Protein AF-A0A7C3F6B9-F1 (afdb_monomer_lite)

Secondary structure (DSSP, 8-state):
---------S----GGGEEEEEE-SSSPEEEEETTEEEEE-TT-EEEEEGGGGGSHHHHHHHHTTSEEEEE------

Sequence (77 aa):
MPFRKSIGPTWKPDPKDIIIVTNTSGENLALHLPTGRMRLEAGRSRMMMANTLELPEVKGLLEAGKITWKLLKDSRR

pLDDT: mean 82.57, std 12.6, range [42.53, 94.12]

Radius of gyration: 16.08 Å; chains: 1; bounding box: 42×43×27 Å

Structure (mmCIF, N/CA/C/O backbone):
data_AF-A0A7C3F6B9-F1
#
_entry.id   AF-A0A7C3F6B9-F1
#
loop_
_atom_site.group_PDB
_atom_site.id
_atom_site.type_symbol
_atom_site.label_atom_id
_atom_site.label_alt_id
_atom_site.label_comp_id
_atom_site.label_asym_id
_atom_site.label_entity_id
_atom_site.label_seq_id
_atom_site.pdbx_PDB_ins_code
_atom_site.Cartn_x
_atom_site.Cartn_y
_atom_site.Cartn_z
_atom_site.occupancy
_atom_site.B_iso_or_equiv
_atom_site.auth_seq_id
_atom_site.auth_comp_id
_atom_site.auth_asym_id
_atom_site.auth_atom_id
_atom_site.pdbx_PDB_model_num
ATOM 1 N N . MET A 1 1 ? 31.835 -34.448 -16.737 1.00 47.62 1 MET A N 1
ATOM 2 C CA . MET A 1 1 ? 30.459 -33.897 -16.760 1.00 47.62 1 MET A CA 1
ATOM 3 C C . MET A 1 1 ? 30.562 -32.379 -16.837 1.00 47.62 1 MET A C 1
ATOM 5 O O . MET A 1 1 ? 31.271 -31.831 -16.001 1.00 47.62 1 MET A O 1
ATOM 9 N N . PRO A 1 2 ? 29.964 -31.684 -17.820 1.00 63.06 2 PRO A N 1
ATOM 10 C CA . PRO A 1 2 ? 30.034 -30.228 -17.852 1.00 63.06 2 PRO A CA 1
ATOM 11 C C . PRO A 1 2 ? 29.063 -29.629 -16.826 1.00 63.06 2 PRO A C 1
ATOM 13 O O . PRO A 1 2 ? 27.904 -30.036 -16.734 1.00 63.06 2 PRO A O 1
ATOM 16 N N . PHE A 1 3 ? 29.543 -28.655 -16.054 1.00 58.25 3 PHE A N 1
ATOM 17 C CA . PHE A 1 3 ? 28.723 -27.857 -15.147 1.00 58.25 3 PHE A CA 1
ATOM 18 C C . PHE A 1 3 ? 27.692 -27.063 -15.958 1.00 58.25 3 PHE A C 1
ATOM 20 O O . PHE A 1 3 ? 28.041 -26.199 -16.765 1.00 58.25 3 PHE A O 1
ATOM 27 N N . ARG A 1 4 ? 26.404 -27.352 -15.750 1.00 62.22 4 ARG A N 1
ATOM 28 C CA . ARG A 1 4 ? 25.298 -26.584 -16.329 1.00 62.22 4 ARG A CA 1
ATOM 29 C C . ARG A 1 4 ? 25.322 -25.194 -15.687 1.00 62.22 4 ARG A C 1
ATOM 31 O O . ARG A 1 4 ? 24.994 -25.068 -14.511 1.00 62.22 4 ARG A O 1
ATOM 38 N N . LYS A 1 5 ? 25.741 -24.159 -16.428 1.00 62.56 5 LYS A N 1
ATOM 39 C CA . LYS A 1 5 ? 25.597 -22.759 -15.989 1.00 62.56 5 LYS A CA 1
ATOM 40 C C . LYS A 1 5 ? 24.132 -22.545 -15.608 1.00 62.56 5 LYS A C 1
ATOM 42 O O . LYS A 1 5 ? 23.258 -22.678 -16.464 1.00 62.56 5 LYS A O 1
ATOM 47 N N . SER A 1 6 ? 23.861 -22.247 -14.339 1.00 64.00 6 SER A N 1
ATOM 48 C CA . SER A 1 6 ? 22.545 -21.790 -13.914 1.00 64.00 6 SER A CA 1
ATOM 49 C C . SER A 1 6 ? 22.314 -20.427 -14.559 1.00 64.00 6 SER A C 1
ATOM 51 O O . SER A 1 6 ? 22.837 -19.400 -14.130 1.00 64.00 6 SER A O 1
ATOM 53 N N . ILE A 1 7 ? 21.574 -20.424 -15.665 1.00 67.06 7 ILE A N 1
ATOM 54 C CA . ILE A 1 7 ? 21.019 -19.198 -16.223 1.00 67.06 7 ILE A CA 1
ATOM 55 C C . ILE A 1 7 ? 20.049 -18.725 -15.143 1.00 67.06 7 ILE A C 1
ATOM 57 O O . ILE A 1 7 ? 19.036 -19.375 -14.892 1.00 67.06 7 ILE A O 1
ATOM 61 N N . GLY A 1 8 ? 20.433 -17.678 -14.408 1.00 66.31 8 GLY A N 1
ATOM 62 C CA . GLY A 1 8 ? 19.557 -17.059 -13.416 1.00 66.31 8 GLY A CA 1
ATOM 63 C C . GLY A 1 8 ? 18.206 -16.694 -14.044 1.00 66.31 8 GLY A C 1
ATOM 64 O O . GLY A 1 8 ? 18.098 -16.669 -15.271 1.00 66.31 8 GLY A O 1
ATOM 65 N N . PRO A 1 9 ? 17.172 -16.414 -13.236 1.00 68.69 9 PRO A N 1
ATOM 66 C CA . PRO A 1 9 ? 15.847 -16.110 -13.762 1.00 68.69 9 PRO A CA 1
ATOM 67 C C . PRO A 1 9 ? 15.933 -15.040 -14.859 1.00 68.69 9 PRO A C 1
ATOM 69 O O . PRO A 1 9 ? 16.595 -14.013 -14.691 1.00 68.69 9 PRO A O 1
ATOM 72 N N . THR A 1 10 ? 15.290 -15.314 -15.997 1.00 71.25 10 THR A N 1
ATOM 73 C CA . THR A 1 10 ? 15.284 -14.435 -17.179 1.00 71.25 10 THR A CA 1
ATOM 74 C C . THR A 1 10 ? 14.679 -13.066 -16.856 1.00 71.25 10 THR A C 1
ATOM 76 O O . THR A 1 10 ? 15.023 -12.067 -17.478 1.00 71.25 10 THR A O 1
ATOM 79 N N . TRP A 1 11 ? 13.816 -13.007 -15.840 1.00 69.62 11 TRP A N 1
ATOM 80 C CA . TRP A 1 11 ? 13.257 -11.778 -15.299 1.00 69.62 11 TRP A CA 1
ATOM 81 C C . TRP A 1 11 ? 14.109 -11.263 -14.130 1.00 69.62 11 TRP A C 1
ATOM 83 O O . TRP A 1 11 ? 14.233 -11.920 -13.094 1.00 69.62 11 TRP A O 1
ATOM 93 N N . LYS A 1 12 ? 14.695 -10.076 -14.313 1.00 70.00 12 LYS A N 1
ATOM 94 C CA . LYS A 1 12 ? 15.434 -9.315 -13.296 1.00 70.00 12 LYS A CA 1
ATOM 95 C C . LYS A 1 12 ? 14.753 -7.953 -13.124 1.00 70.00 12 LYS A C 1
ATOM 97 O O . LYS A 1 12 ? 15.198 -6.995 -13.752 1.00 70.00 12 LYS A O 1
ATOM 102 N N . PRO A 1 13 ? 13.645 -7.871 -12.372 1.00 69.69 13 PRO A N 1
ATOM 103 C CA . PRO A 1 13 ? 13.051 -6.577 -12.064 1.00 69.69 13 PRO A CA 1
ATOM 104 C C . PRO A 1 13 ? 14.054 -5.753 -11.253 1.00 69.69 13 PRO A C 1
ATOM 106 O O . PRO A 1 13 ? 14.764 -6.314 -10.410 1.00 69.69 13 PRO A O 1
ATOM 109 N N . ASP A 1 14 ? 14.131 -4.447 -11.510 1.00 76.75 14 ASP A N 1
ATOM 110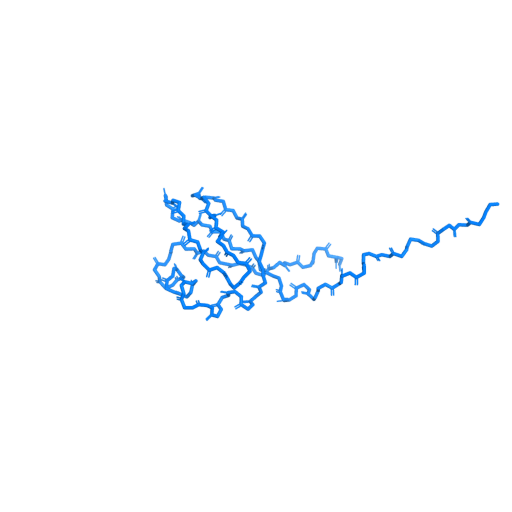 C CA . ASP A 1 14 ? 14.881 -3.565 -10.623 1.00 76.75 14 ASP A CA 1
ATOM 111 C C . ASP A 1 14 ? 14.183 -3.604 -9.250 1.00 76.75 14 ASP A C 1
ATOM 113 O O . ASP A 1 14 ? 12.962 -3.430 -9.181 1.00 76.75 14 ASP A O 1
ATOM 117 N N . PRO A 1 15 ? 14.898 -3.870 -8.144 1.00 70.94 15 PRO A N 1
ATOM 118 C CA . PRO A 1 15 ? 14.298 -3.874 -6.813 1.00 70.94 15 PRO A CA 1
ATOM 119 C C . PRO A 1 15 ? 13.574 -2.564 -6.475 1.00 70.94 15 PRO A C 1
ATOM 121 O O . PRO A 1 15 ? 12.634 -2.570 -5.683 1.00 70.94 15 PRO A O 1
ATOM 124 N N . LYS A 1 16 ? 13.976 -1.447 -7.098 1.00 76.62 16 LYS A N 1
ATOM 125 C CA . LYS A 1 16 ? 13.329 -0.136 -6.949 1.00 76.62 16 LYS A CA 1
ATOM 126 C C . LYS A 1 16 ? 11.932 -0.087 -7.565 1.00 76.62 16 LYS A C 1
ATOM 128 O O . LYS A 1 16 ? 11.108 0.703 -7.114 1.00 76.62 16 LYS A O 1
ATOM 133 N N . ASP A 1 17 ? 11.651 -0.951 -8.535 1.00 84.62 17 ASP A N 1
ATOM 134 C CA . ASP A 1 17 ? 10.344 -1.052 -9.185 1.00 84.62 17 ASP A CA 1
ATOM 135 C C . ASP A 1 17 ? 9.376 -1.956 -8.418 1.00 84.62 17 ASP A C 1
ATOM 137 O O . ASP A 1 17 ? 8.230 -2.132 -8.833 1.00 84.62 17 ASP A O 1
ATOM 141 N N . ILE A 1 18 ? 9.805 -2.538 -7.295 1.00 87.62 18 ILE A N 1
ATOM 142 C CA . ILE A 1 18 ? 8.996 -3.457 -6.506 1.00 87.62 18 ILE A CA 1
ATOM 143 C C . ILE A 1 18 ? 8.667 -2.842 -5.150 1.00 87.62 18 ILE A C 1
ATOM 145 O O . ILE A 1 18 ? 9.528 -2.406 -4.385 1.00 87.62 18 ILE A O 1
ATOM 149 N N . ILE A 1 19 ? 7.387 -2.903 -4.806 1.00 90.81 19 ILE A N 1
ATOM 150 C CA . ILE A 1 19 ? 6.863 -2.477 -3.517 1.00 90.81 19 ILE A CA 1
ATOM 151 C C . ILE A 1 19 ? 6.111 -3.613 -2.833 1.00 90.81 19 ILE A C 1
ATOM 153 O O . ILE A 1 19 ? 5.564 -4.517 -3.461 1.00 90.81 19 ILE A O 1
ATOM 157 N N . ILE A 1 20 ? 6.045 -3.533 -1.514 1.00 91.88 20 ILE A N 1
ATOM 158 C CA . ILE A 1 20 ? 5.161 -4.327 -0.677 1.00 91.88 20 ILE A CA 1
ATOM 159 C C . ILE A 1 20 ? 4.044 -3.406 -0.217 1.00 91.88 20 ILE A C 1
ATOM 161 O O . ILE A 1 20 ? 4.295 -2.446 0.510 1.00 91.88 20 ILE A O 1
ATOM 165 N N . VAL A 1 21 ? 2.816 -3.718 -0.607 1.00 92.12 21 VAL A N 1
ATOM 166 C CA . VAL A 1 21 ? 1.619 -3.029 -0.127 1.00 92.12 21 VAL A CA 1
ATOM 167 C C . VAL A 1 21 ? 0.961 -3.882 0.939 1.00 92.12 21 VAL A C 1
ATOM 169 O O . VAL A 1 21 ? 0.707 -5.064 0.727 1.00 92.12 21 VAL A O 1
ATOM 172 N N . THR A 1 22 ? 0.704 -3.282 2.092 1.00 93.75 22 THR A N 1
ATOM 173 C CA . THR A 1 22 ? 0.067 -3.911 3.245 1.00 93.75 22 THR A CA 1
ATOM 174 C C . THR A 1 22 ? -1.292 -3.286 3.463 1.00 93.75 22 THR A C 1
ATOM 176 O O . THR A 1 22 ? -1.402 -2.065 3.555 1.00 93.75 22 THR A O 1
ATOM 179 N N . ASN A 1 23 ? -2.316 -4.124 3.573 1.00 94.12 23 ASN A N 1
ATOM 180 C CA . ASN A 1 23 ? -3.623 -3.685 4.022 1.00 94.12 23 ASN A CA 1
ATOM 181 C C . ASN A 1 23 ? -3.592 -3.488 5.535 1.00 94.12 23 ASN A C 1
ATOM 183 O O . ASN A 1 23 ? -3.464 -4.445 6.297 1.00 94.12 23 ASN A O 1
ATOM 187 N N . THR A 1 24 ? -3.675 -2.229 5.945 1.00 91.81 24 THR A N 1
ATOM 188 C CA . THR A 1 24 ? -3.736 -1.810 7.347 1.00 91.81 24 THR A CA 1
ATOM 189 C C . THR A 1 24 ? -5.169 -1.615 7.824 1.00 91.81 24 THR A C 1
ATOM 191 O O . THR A 1 24 ? -5.390 -1.423 9.016 1.00 91.81 24 THR A O 1
ATOM 194 N N . SER A 1 25 ? -6.146 -1.685 6.919 1.00 87.81 25 SER A N 1
ATOM 195 C CA . SER A 1 25 ? -7.557 -1.700 7.276 1.00 87.81 25 SER A CA 1
ATOM 196 C C . SER A 1 25 ? -7.980 -3.061 7.842 1.00 87.81 25 SER A C 1
ATOM 198 O O . SER A 1 25 ? -7.402 -4.104 7.528 1.00 87.81 25 SER A O 1
ATOM 200 N N . GLY A 1 26 ? -9.028 -3.049 8.667 1.00 89.06 26 GLY A N 1
ATOM 201 C CA . GLY A 1 26 ? -9.677 -4.259 9.183 1.00 89.06 26 GLY A CA 1
ATOM 202 C C . GLY A 1 26 ? -10.603 -4.948 8.174 1.00 89.06 26 GLY A C 1
ATOM 203 O O . GLY A 1 26 ? -11.320 -5.872 8.545 1.00 89.06 26 GLY A O 1
ATOM 204 N N . GLU A 1 27 ? -10.619 -4.502 6.915 1.00 92.38 27 GLU A N 1
ATOM 205 C CA . GLU A 1 27 ? -11.547 -4.958 5.881 1.00 92.38 27 GLU A CA 1
ATOM 206 C C . GLU A 1 27 ? -10.800 -5.575 4.695 1.00 92.38 27 GLU A C 1
ATOM 208 O O . GLU A 1 27 ? -9.642 -5.261 4.422 1.00 92.38 27 GLU A O 1
ATOM 213 N N . ASN A 1 28 ? -11.476 -6.442 3.943 1.00 91.38 28 ASN A N 1
ATOM 214 C CA . ASN A 1 28 ? -10.924 -6.993 2.710 1.00 91.38 28 ASN A CA 1
ATOM 215 C C . ASN A 1 28 ? -11.033 -5.970 1.577 1.00 91.38 28 ASN A C 1
ATOM 217 O O . ASN A 1 28 ? -12.131 -5.534 1.238 1.00 91.38 28 ASN A O 1
ATOM 221 N N . LEU A 1 29 ? -9.905 -5.643 0.950 1.00 90.50 29 LEU A N 1
ATOM 222 C CA . LEU A 1 29 ? -9.857 -4.703 -0.165 1.00 90.50 29 LEU A CA 1
ATOM 223 C C . LEU A 1 29 ? -9.865 -5.461 -1.492 1.00 90.50 29 LEU A C 1
ATOM 225 O O . LEU A 1 29 ? -9.116 -6.423 -1.679 1.00 90.50 29 LEU A O 1
ATOM 229 N N . ALA A 1 30 ? -10.711 -5.027 -2.420 1.00 91.12 30 ALA A N 1
ATOM 230 C CA . ALA A 1 30 ? -10.707 -5.487 -3.802 1.00 91.12 30 ALA A CA 1
ATOM 231 C C . ALA A 1 30 ? -10.068 -4.402 -4.669 1.00 91.12 30 ALA A C 1
ATOM 233 O O . ALA A 1 30 ? -10.578 -3.290 -4.728 1.00 91.12 30 ALA A O 1
ATOM 234 N N . LEU A 1 31 ? -8.950 -4.750 -5.300 1.00 88.00 31 LEU A N 1
ATOM 235 C CA . LEU A 1 31 ? -8.173 -3.893 -6.179 1.00 88.00 31 LEU A CA 1
ATOM 236 C C . LEU A 1 31 ? -8.421 -4.273 -7.642 1.00 88.00 31 LEU A C 1
ATOM 238 O O . LEU A 1 31 ? -8.261 -5.437 -8.023 1.00 88.00 31 LEU A O 1
ATOM 242 N N . HIS A 1 32 ? -8.768 -3.299 -8.470 1.00 88.06 32 HIS A N 1
ATOM 243 C CA . HIS A 1 32 ? -8.862 -3.418 -9.919 1.00 88.06 32 HIS A CA 1
ATOM 244 C C . HIS A 1 32 ? -7.534 -3.001 -10.549 1.00 88.06 32 HIS A C 1
ATOM 246 O O . HIS A 1 32 ? -7.290 -1.831 -10.839 1.00 88.06 32 HIS A O 1
ATOM 252 N N . LEU A 1 33 ? -6.655 -3.979 -10.759 1.00 85.75 33 LEU A N 1
ATOM 253 C CA . LEU A 1 33 ? -5.393 -3.768 -11.456 1.00 85.75 33 LEU A CA 1
ATOM 254 C C . LEU A 1 33 ? -5.599 -3.938 -12.971 1.00 85.75 33 LEU A C 1
ATOM 256 O O . LEU A 1 33 ? -6.468 -4.709 -13.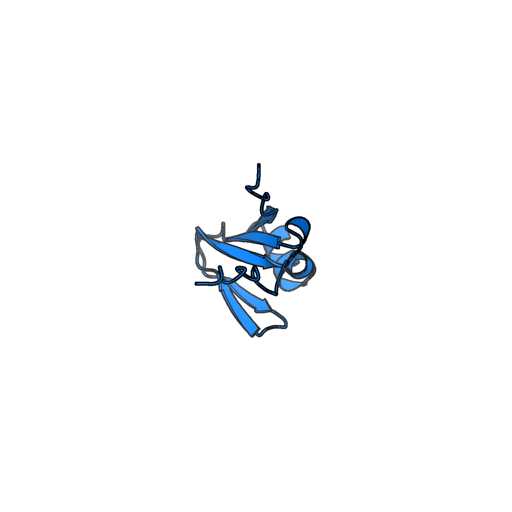390 1.00 85.75 33 LEU A O 1
ATOM 260 N N . PRO A 1 34 ? -4.757 -3.316 -13.817 1.00 81.81 34 PRO A N 1
ATOM 261 C CA . PRO A 1 34 ? -4.767 -3.562 -15.263 1.00 81.81 34 PRO A CA 1
ATOM 262 C C . PRO A 1 34 ? -4.565 -5.040 -15.625 1.00 81.81 34 PRO A C 1
ATOM 264 O O . PRO A 1 34 ? -5.032 -5.508 -16.657 1.00 81.81 34 PRO A O 1
ATOM 267 N N . THR A 1 35 ? -3.876 -5.787 -14.760 1.00 82.50 35 THR A N 1
ATOM 268 C CA . THR A 1 35 ? -3.621 -7.225 -14.899 1.00 82.50 35 THR A CA 1
ATOM 269 C C . THR A 1 35 ? -4.771 -8.101 -14.396 1.00 82.50 35 THR A C 1
ATOM 271 O O . THR A 1 35 ? -4.733 -9.316 -14.582 1.00 82.50 35 THR A O 1
ATOM 274 N N . GLY A 1 36 ? -5.790 -7.513 -13.762 1.00 87.38 36 GLY A N 1
ATOM 275 C CA . GLY A 1 36 ? -6.960 -8.213 -13.246 1.00 87.38 36 GLY A CA 1
ATOM 276 C C . GLY A 1 36 ? -7.383 -7.763 -11.848 1.00 87.38 36 GLY A C 1
ATOM 277 O O . GLY A 1 36 ? -6.841 -6.833 -11.253 1.00 87.38 36 GLY A O 1
ATOM 278 N N . ARG A 1 37 ? -8.383 -8.453 -11.296 1.00 89.06 37 ARG A N 1
ATOM 279 C CA . ARG A 1 37 ? -8.868 -8.196 -9.936 1.00 89.06 37 ARG A CA 1
ATOM 280 C C . ARG A 1 37 ? -7.989 -8.903 -8.916 1.00 89.06 37 ARG A C 1
ATOM 282 O O . ARG A 1 37 ? -7.812 -10.117 -8.986 1.00 89.06 37 ARG A O 1
ATOM 289 N N . MET A 1 38 ? -7.502 -8.161 -7.930 1.00 89.62 38 MET A N 1
ATOM 290 C CA . MET A 1 38 ? -6.730 -8.697 -6.817 1.00 89.62 38 MET A CA 1
ATOM 291 C C . MET A 1 38 ? -7.430 -8.394 -5.496 1.00 89.62 38 MET A C 1
ATOM 293 O O . MET A 1 38 ? -7.803 -7.260 -5.228 1.00 89.62 38 MET A O 1
ATOM 297 N N . ARG A 1 39 ? -7.569 -9.399 -4.630 1.00 90.50 39 ARG A N 1
ATOM 298 C CA . ARG A 1 39 ? -7.999 -9.185 -3.244 1.00 90.50 39 ARG A CA 1
ATOM 299 C C . ARG A 1 39 ? -6.786 -9.056 -2.331 1.00 90.50 39 ARG A C 1
ATOM 301 O O . ARG A 1 39 ? -5.877 -9.888 -2.388 1.00 90.50 39 ARG A O 1
ATOM 308 N N . LEU A 1 40 ? -6.802 -8.034 -1.484 1.00 91.31 40 LEU A N 1
ATOM 309 C CA . LEU A 1 40 ? -5.846 -7.827 -0.409 1.00 91.31 40 LEU A CA 1
ATOM 310 C C . LEU A 1 40 ? -6.592 -7.929 0.921 1.00 91.31 40 LEU A C 1
ATOM 312 O O . LEU A 1 40 ? -7.315 -7.018 1.322 1.00 91.31 40 LEU A O 1
ATOM 316 N N . GLU A 1 41 ? -6.462 -9.078 1.575 1.00 92.62 41 GLU A N 1
ATOM 317 C CA . GLU A 1 41 ? -7.153 -9.335 2.839 1.00 92.62 41 GLU A CA 1
ATOM 318 C C . GLU A 1 41 ? -6.624 -8.451 3.972 1.00 92.62 41 GLU A C 1
ATOM 320 O O . GLU A 1 41 ? -5.486 -7.975 3.917 1.00 92.62 41 GLU A O 1
ATOM 325 N N . ALA A 1 42 ? -7.454 -8.236 4.992 1.00 92.44 42 ALA A N 1
ATOM 326 C CA . ALA A 1 42 ? -7.101 -7.440 6.164 1.00 92.44 42 ALA A CA 1
ATOM 327 C C . ALA A 1 42 ? -5.792 -7.934 6.807 1.00 92.44 42 ALA A C 1
ATOM 329 O O . ALA A 1 42 ? -5.597 -9.134 7.020 1.00 92.44 42 ALA A O 1
ATOM 330 N N . GLY A 1 43 ? -4.866 -7.013 7.080 1.00 91.19 43 GLY A N 1
ATOM 331 C CA . GLY A 1 43 ? -3.563 -7.325 7.674 1.00 91.19 43 GLY A CA 1
ATOM 332 C C . GLY A 1 43 ? -2.586 -8.079 6.761 1.00 91.19 43 GLY A C 1
ATOM 333 O O . GLY A 1 43 ? -1.493 -8.431 7.205 1.00 91.19 43 GLY A O 1
ATOM 334 N N . ARG A 1 44 ? -2.937 -8.357 5.496 1.00 92.31 44 ARG A N 1
ATOM 335 C CA . ARG A 1 44 ? -2.041 -9.037 4.548 1.00 92.31 44 ARG A CA 1
ATOM 336 C C . ARG A 1 44 ? -1.231 -8.052 3.720 1.00 92.31 44 ARG A C 1
ATOM 338 O O . ARG A 1 44 ? -1.668 -6.946 3.402 1.00 92.31 44 ARG A O 1
ATOM 345 N N . SER A 1 45 ? -0.057 -8.520 3.307 1.00 92.06 45 SER A N 1
ATOM 346 C CA . SER A 1 45 ? 0.841 -7.806 2.406 1.00 92.06 45 SER A CA 1
ATOM 347 C C . SER A 1 45 ? 0.954 -8.521 1.062 1.00 92.06 45 SER A C 1
ATOM 349 O O . SER A 1 45 ? 0.967 -9.751 0.996 1.00 92.06 45 SER A O 1
ATOM 351 N N . ARG A 1 46 ? 1.071 -7.751 -0.019 1.00 90.62 46 ARG A N 1
ATOM 352 C CA . ARG A 1 46 ? 1.320 -8.233 -1.381 1.00 90.62 46 ARG A CA 1
ATOM 353 C C . ARG A 1 46 ? 2.487 -7.482 -1.994 1.00 90.62 46 ARG A C 1
ATOM 355 O O . ARG A 1 46 ? 2.595 -6.267 -1.857 1.00 90.62 46 ARG A O 1
ATOM 362 N N . MET A 1 47 ? 3.326 -8.221 -2.707 1.00 89.31 47 MET A N 1
ATOM 363 C CA . MET A 1 47 ? 4.343 -7.647 -3.576 1.00 89.31 47 MET A CA 1
ATOM 364 C C . MET A 1 47 ? 3.689 -7.204 -4.885 1.00 89.31 47 MET A C 1
ATOM 366 O O . MET A 1 47 ? 2.966 -7.983 -5.508 1.00 89.31 47 MET A O 1
ATOM 370 N N . MET A 1 48 ? 3.925 -5.956 -5.270 1.00 88.38 48 MET A N 1
ATOM 371 C CA . MET A 1 48 ? 3.385 -5.325 -6.470 1.00 88.38 48 MET A CA 1
ATOM 372 C C . MET A 1 48 ? 4.446 -4.445 -7.130 1.00 88.38 48 MET A C 1
ATOM 374 O O . MET A 1 48 ? 5.485 -4.154 -6.540 1.00 88.38 48 MET A O 1
ATOM 378 N N . MET A 1 49 ? 4.177 -4.029 -8.363 1.00 88.50 49 MET A N 1
ATOM 379 C CA . MET A 1 49 ? 5.018 -3.071 -9.076 1.00 88.50 49 MET A CA 1
ATOM 380 C C . MET A 1 49 ? 4.781 -1.655 -8.536 1.00 88.50 49 MET A C 1
ATOM 382 O O . MET A 1 49 ? 3.657 -1.307 -8.178 1.00 88.50 49 MET A O 1
ATOM 386 N N . ALA A 1 50 ? 5.816 -0.819 -8.510 1.00 87.88 50 ALA A N 1
ATOM 387 C CA . ALA A 1 50 ? 5.744 0.553 -8.011 1.00 87.88 50 ALA A CA 1
ATOM 388 C C . ALA A 1 50 ? 4.717 1.407 -8.778 1.00 87.88 50 ALA A C 1
ATOM 390 O O . ALA A 1 50 ? 3.991 2.187 -8.162 1.00 87.88 50 ALA A O 1
ATOM 391 N N . ASN A 1 51 ? 4.562 1.173 -10.088 1.00 87.56 51 ASN A N 1
ATOM 392 C CA . ASN A 1 51 ? 3.548 1.824 -10.930 1.00 87.56 51 ASN A CA 1
ATOM 393 C C . ASN A 1 51 ? 2.099 1.582 -10.458 1.00 87.56 51 ASN A C 1
ATOM 395 O O . ASN A 1 51 ? 1.185 2.321 -10.809 1.00 87.56 51 ASN A O 1
ATOM 399 N N . THR A 1 52 ? 1.866 0.565 -9.622 1.00 86.94 52 THR A N 1
ATOM 400 C CA . THR A 1 52 ? 0.543 0.270 -9.062 1.00 86.94 52 THR A CA 1
ATOM 401 C C . THR A 1 52 ? 0.087 1.376 -8.107 1.00 86.94 52 THR A C 1
ATOM 403 O O . THR A 1 52 ? -1.111 1.604 -7.971 1.00 86.94 52 THR A O 1
ATOM 406 N N . LEU A 1 53 ? 1.021 2.124 -7.505 1.00 87.56 53 LEU A N 1
ATOM 407 C CA . LEU A 1 53 ? 0.724 3.308 -6.686 1.00 87.56 53 LEU A C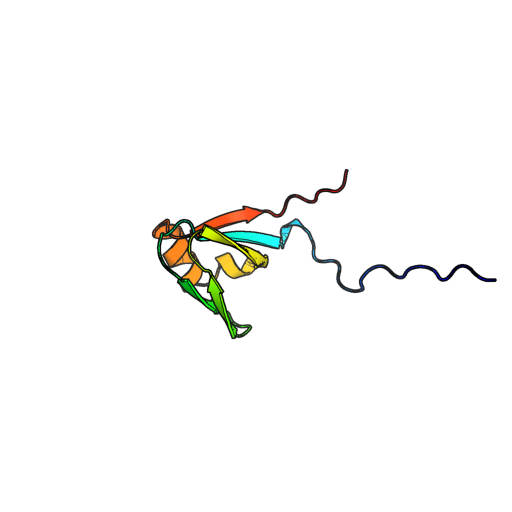A 1
ATOM 408 C C . LEU A 1 53 ? 0.160 4.469 -7.502 1.00 87.56 53 LEU A C 1
ATOM 410 O O . LEU A 1 53 ? -0.403 5.396 -6.930 1.00 87.56 53 LEU A O 1
ATOM 414 N N . GLU A 1 54 ? 0.323 4.455 -8.823 1.00 87.75 54 GLU A N 1
ATOM 415 C CA . GLU A 1 54 ? -0.181 5.519 -9.686 1.00 87.75 54 GLU A CA 1
ATOM 416 C C . GLU A 1 54 ? -1.665 5.347 -10.009 1.00 87.75 54 GLU A C 1
ATOM 418 O O . GLU A 1 54 ? -2.315 6.327 -10.387 1.00 87.75 54 GLU A O 1
ATOM 423 N N . LEU A 1 55 ? -2.204 4.137 -9.805 1.00 89.56 55 LEU A N 1
ATOM 424 C CA . LEU A 1 55 ? -3.604 3.819 -10.050 1.00 89.56 55 LEU A CA 1
ATOM 425 C C . LEU A 1 55 ? -4.513 4.632 -9.114 1.00 89.56 55 LEU A C 1
ATOM 427 O O . LEU A 1 55 ? -4.274 4.662 -7.904 1.00 89.56 55 LEU A O 1
ATOM 431 N N . PRO A 1 56 ? -5.594 5.238 -9.637 1.00 89.38 56 PRO A N 1
ATOM 432 C CA . PRO A 1 56 ? -6.471 6.104 -8.851 1.00 89.38 56 PRO A CA 1
ATOM 433 C C . PRO A 1 56 ? -7.114 5.377 -7.662 1.00 89.38 56 PRO A C 1
ATOM 435 O O . PRO A 1 56 ? -7.245 5.955 -6.588 1.00 89.38 56 PRO A O 1
ATOM 438 N N . GLU A 1 57 ? -7.448 4.0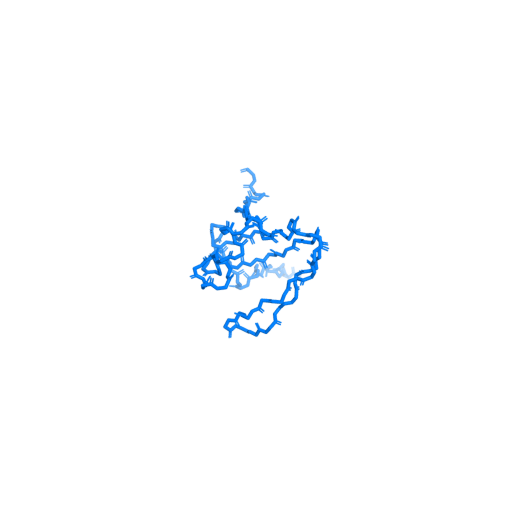93 -7.814 1.00 87.62 57 GLU A N 1
ATOM 439 C CA . GLU A 1 57 ? -8.029 3.284 -6.735 1.00 87.62 57 GLU A CA 1
ATOM 440 C C . GLU A 1 57 ? -7.0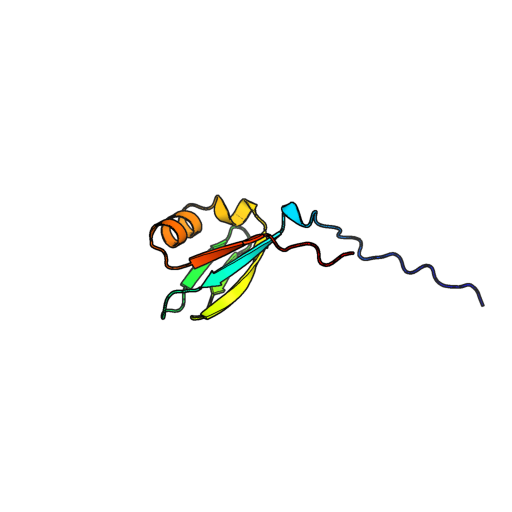26 3.046 -5.591 1.00 87.62 57 GLU A C 1
ATOM 442 O O . GLU A 1 57 ? -7.367 3.162 -4.416 1.00 87.62 57 GLU A O 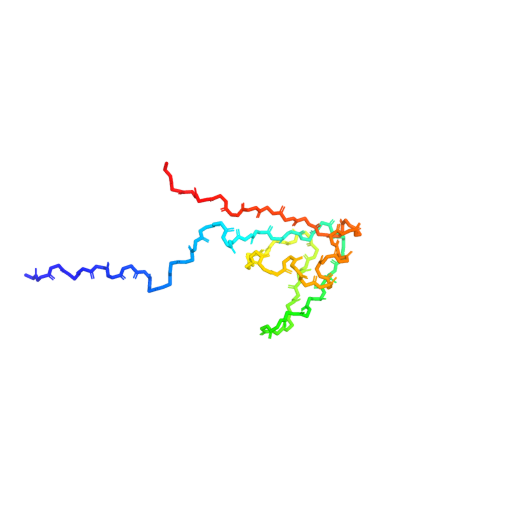1
ATOM 447 N N . VAL A 1 58 ? -5.758 2.788 -5.927 1.00 88.81 58 VAL A N 1
ATOM 448 C CA . VAL A 1 58 ? -4.683 2.585 -4.944 1.00 88.81 58 VAL A CA 1
ATOM 449 C C . VAL A 1 58 ? -4.332 3.903 -4.254 1.00 88.81 58 VAL A C 1
ATOM 451 O O . VAL A 1 58 ? -4.163 3.918 -3.036 1.00 88.81 58 VAL A O 1
ATOM 454 N N . LYS A 1 59 ? -4.286 5.018 -4.997 1.00 91.25 59 LYS A N 1
ATOM 455 C CA . LYS A 1 59 ? -4.104 6.363 -4.425 1.00 91.25 59 LYS A CA 1
ATOM 456 C C . LYS A 1 59 ? -5.199 6.707 -3.427 1.00 91.25 59 LYS A C 1
ATOM 458 O O . LYS A 1 59 ? -4.875 7.050 -2.297 1.00 91.25 59 LYS A O 1
ATOM 463 N N . GLY A 1 60 ? -6.466 6.505 -3.788 1.00 91.06 60 GLY A N 1
ATOM 464 C CA . GLY A 1 60 ? -7.578 6.765 -2.875 1.00 91.06 60 GLY A CA 1
ATOM 465 C C . GLY A 1 60 ? -7.492 5.935 -1.589 1.00 91.06 60 GLY A C 1
ATOM 466 O O . GLY A 1 60 ? -7.760 6.439 -0.501 1.00 91.06 60 GLY A O 1
ATOM 467 N N . LEU A 1 61 ? -7.049 4.676 -1.679 1.00 90.31 61 LEU A N 1
ATOM 468 C CA . LEU A 1 61 ? -6.840 3.823 -0.503 1.00 90.31 61 LEU A CA 1
ATOM 469 C C . LEU A 1 61 ? -5.643 4.256 0.358 1.00 90.31 61 LEU A C 1
ATOM 471 O O . LEU A 1 61 ? -5.676 4.064 1.577 1.00 90.31 61 LEU A O 1
ATOM 475 N N . LEU A 1 62 ? -4.601 4.823 -0.254 1.00 90.94 62 LEU A N 1
ATOM 476 C CA . LEU A 1 62 ? -3.450 5.397 0.448 1.00 90.94 62 LEU A CA 1
ATOM 477 C C . LEU A 1 62 ? -3.817 6.678 1.182 1.00 90.94 62 LEU A C 1
ATOM 479 O O . LEU A 1 62 ? -3.502 6.814 2.360 1.00 90.94 62 LEU A O 1
ATOM 483 N N . GLU A 1 63 ? -4.511 7.584 0.501 1.00 91.19 63 GLU A N 1
ATOM 484 C CA . GLU A 1 63 ? -4.997 8.839 1.077 1.00 91.19 63 GLU A CA 1
ATOM 485 C C . GLU A 1 63 ? -5.993 8.577 2.214 1.00 91.19 63 GLU A C 1
ATOM 487 O O . GLU A 1 63 ? -5.959 9.255 3.237 1.00 91.19 63 GLU A O 1
ATOM 492 N N . ALA A 1 64 ? -6.814 7.529 2.092 1.00 89.94 64 ALA A N 1
ATOM 493 C CA . ALA A 1 64 ? -7.705 7.066 3.154 1.00 89.94 64 ALA A CA 1
ATOM 494 C C . ALA A 1 64 ? -6.991 6.309 4.297 1.00 89.94 64 ALA A C 1
ATOM 496 O O . ALA A 1 64 ? -7.648 5.894 5.252 1.00 89.94 64 ALA A O 1
ATOM 497 N N . GLY A 1 65 ? -5.680 6.056 4.201 1.00 91.00 65 GLY A N 1
ATOM 498 C CA . GLY A 1 65 ? -4.907 5.319 5.209 1.00 91.00 65 GLY A CA 1
ATOM 499 C C . GLY A 1 65 ? -5.254 3.827 5.334 1.00 91.00 65 GLY A C 1
ATOM 500 O O . GLY A 1 65 ? -4.843 3.171 6.295 1.00 91.00 65 GLY A O 1
ATOM 501 N N . LYS A 1 66 ? -6.004 3.260 4.377 1.00 90.06 66 LYS A N 1
ATOM 502 C CA . LYS A 1 66 ? -6.413 1.842 4.387 1.00 90.06 66 LYS A CA 1
ATOM 503 C C . LYS A 1 66 ? -5.284 0.895 3.983 1.00 90.06 66 LYS A C 1
ATOM 505 O O . LYS A 1 66 ? -5.311 -0.284 4.339 1.00 90.06 66 LYS A O 1
ATOM 510 N N . ILE A 1 67 ? -4.302 1.397 3.240 1.00 92.44 67 ILE A N 1
ATOM 511 C CA . ILE A 1 67 ? -3.121 0.640 2.829 1.00 92.44 67 ILE A CA 1
ATOM 512 C C . ILE A 1 67 ? -1.849 1.436 3.102 1.00 92.44 67 ILE A C 1
ATOM 514 O O . ILE A 1 67 ? -1.840 2.662 3.086 1.00 92.44 67 ILE A O 1
ATOM 518 N N . THR A 1 68 ? -0.750 0.721 3.300 1.00 93.00 68 THR A N 1
ATOM 519 C CA . THR A 1 68 ? 0.597 1.292 3.396 1.00 93.00 68 THR A CA 1
ATOM 520 C C . THR A 1 68 ? 1.508 0.591 2.406 1.00 93.00 68 THR A C 1
ATOM 522 O O . THR A 1 68 ? 1.315 -0.588 2.114 1.00 93.00 68 THR A O 1
ATOM 525 N N . TRP A 1 69 ? 2.512 1.287 1.881 1.00 92.25 69 TRP A N 1
ATOM 526 C CA . TRP A 1 69 ? 3.497 0.686 0.987 1.00 92.25 69 TRP A CA 1
ATOM 527 C C . TRP A 1 69 ? 4.911 0.857 1.528 1.00 92.25 69 TRP A C 1
ATOM 529 O O . TRP A 1 69 ? 5.215 1.795 2.264 1.00 92.25 69 TRP A O 1
ATOM 539 N N . LYS A 1 70 ? 5.782 -0.084 1.172 1.00 91.12 70 LYS A N 1
ATOM 540 C CA . LYS A 1 70 ? 7.216 -0.045 1.454 1.00 91.12 70 LYS A CA 1
ATOM 541 C C . LYS A 1 70 ? 7.960 -0.534 0.222 1.00 91.12 70 LYS A C 1
ATOM 543 O O . LYS A 1 70 ? 7.547 -1.520 -0.378 1.00 91.12 70 LYS A O 1
ATOM 548 N N . LEU A 1 71 ? 9.054 0.123 -0.147 1.00 87.56 71 LEU A N 1
ATOM 549 C CA . LEU A 1 71 ? 9.964 -0.401 -1.168 1.00 87.56 71 LEU A CA 1
ATOM 550 C C . LEU A 1 71 ? 10.508 -1.757 -0.726 1.00 87.56 71 LEU A C 1
ATOM 552 O O . LEU A 1 71 ? 10.891 -1.926 0.440 1.00 87.56 71 LEU A O 1
ATOM 556 N N . LEU A 1 72 ? 10.546 -2.713 -1.654 1.00 82.56 72 LEU A N 1
ATOM 557 C CA . LEU A 1 72 ? 11.251 -3.959 -1.419 1.00 82.56 72 LEU A CA 1
ATOM 558 C C . LEU A 1 72 ? 12.738 -3.615 -1.327 1.00 82.56 72 LEU A C 1
ATOM 560 O O . LEU A 1 72 ? 13.396 -3.346 -2.327 1.00 82.56 72 LEU A O 1
ATOM 564 N N . LYS A 1 73 ? 13.273 -3.579 -0.105 1.00 68.62 73 LYS A N 1
ATOM 565 C CA . LYS A 1 73 ? 14.716 -3.444 0.075 1.00 68.62 73 LYS A CA 1
ATOM 566 C C . LYS A 1 73 ? 15.364 -4.684 -0.522 1.00 68.62 73 LYS A C 1
ATOM 568 O O . LYS A 1 73 ? 15.051 -5.798 -0.099 1.00 68.62 73 LYS A O 1
ATOM 573 N N . ASP A 1 74 ? 16.246 -4.480 -1.493 1.00 60.25 74 ASP A N 1
ATOM 574 C CA . ASP A 1 74 ? 17.088 -5.547 -2.011 1.00 60.25 74 ASP A CA 1
ATOM 575 C C . ASP A 1 74 ? 17.904 -6.098 -0.839 1.00 60.25 74 ASP A C 1
ATOM 577 O O . ASP A 1 74 ? 18.804 -5.447 -0.314 1.00 60.25 74 ASP A O 1
ATOM 581 N N . SER A 1 75 ? 17.543 -7.290 -0.366 1.00 50.38 75 SER A N 1
ATOM 582 C CA . SER A 1 75 ? 18.327 -8.019 0.628 1.00 50.38 75 SER A CA 1
ATOM 583 C C . SER A 1 75 ? 19.493 -8.715 -0.078 1.00 50.38 75 SER A C 1
ATOM 585 O O . SER A 1 75 ? 19.698 -9.921 0.048 1.00 50.38 75 SER A O 1
ATOM 587 N N . ARG A 1 76 ? 20.253 -7.963 -0.878 1.00 53.38 76 ARG A N 1
ATOM 588 C CA . ARG A 1 76 ? 21.587 -8.368 -1.301 1.00 53.38 76 ARG A CA 1
ATOM 589 C C . ARG A 1 76 ? 22.588 -7.329 -0.820 1.00 53.38 76 ARG A C 1
ATOM 591 O O . ARG A 1 76 ? 22.890 -6.373 -1.514 1.00 53.38 76 ARG A O 1
ATOM 598 N N . ARG A 1 77 ? 23.140 -7.683 0.340 1.00 42.53 77 ARG A N 1
ATOM 599 C CA . ARG A 1 77 ? 24.562 -7.587 0.677 1.00 42.53 77 ARG A CA 1
ATOM 600 C C . ARG A 1 77 ? 25.134 -6.199 0.946 1.00 42.53 77 ARG A C 1
ATOM 602 O O . ARG A 1 77 ? 25.316 -5.418 -0.006 1.00 42.53 77 ARG A O 1
#

Foldseek 3Di:
DDDDPPPDPPDDDDLQQKKKKFFCDQAWDWDQDPVGIDIHHHGHIDIDTPCSCVDPVNVVCVVVVRMDMDRRPPPDD